Protein AF-A0A844YXC0-F1 (afdb_monomer_lite)

Sequence (83 aa):
MTTITLPPQCTREAALAVLAQAREQGTADLAIDGIAVESVGQAMLQVLLVVLGGRPLGSPSAALADMVRKVGLGPRLLEGAAQ

pLDDT: mean 90.58, std 9.95, range [41.47, 97.12]

Radius of gyration: 11.31 Å; chains: 1; bounding box: 26×22×27 Å

Organism: NCBI:txid1503981

Structure (mmCIF, N/CA/C/O backbone):
data_AF-A0A844YXC0-F1
#
_entry.id   AF-A0A844YXC0-F1
#
loop_
_atom_site.group_PDB
_atom_site.id
_atom_site.type_symbol
_atom_site.label_atom_id
_atom_site.label_alt_id
_atom_site.label_comp_id
_atom_site.label_asym_id
_atom_site.label_entity_id
_atom_site.label_seq_id
_atom_site.pdbx_PDB_ins_code
_atom_site.Cartn_x
_atom_site.Cartn_y
_atom_site.Cartn_z
_atom_site.occupancy
_atom_site.B_iso_or_equiv
_atom_site.auth_seq_id
_atom_site.auth_comp_id
_atom_site.auth_asym_id
_atom_site.auth_atom_id
_atom_site.pdbx_PDB_model_num
ATOM 1 N N . MET A 1 1 ? 10.685 -11.184 9.728 1.00 61.31 1 MET A N 1
ATOM 2 C CA . MET A 1 1 ? 9.587 -10.616 8.932 1.00 61.31 1 MET A CA 1
ATOM 3 C C . MET A 1 1 ? 8.747 -9.708 9.787 1.00 61.31 1 MET A C 1
ATOM 5 O O . MET A 1 1 ? 8.028 -10.173 10.665 1.00 61.31 1 MET A O 1
ATOM 9 N N . THR A 1 2 ? 8.897 -8.410 9.561 1.00 86.06 2 THR A N 1
ATOM 10 C CA . THR A 1 2 ? 7.994 -7.390 10.087 1.00 86.06 2 THR A CA 1
ATOM 11 C C . THR A 1 2 ? 6.912 -7.134 9.045 1.00 86.06 2 THR A C 1
ATOM 13 O O . THR A 1 2 ? 7.201 -7.072 7.851 1.00 86.06 2 THR A O 1
ATOM 16 N N . THR A 1 3 ? 5.660 -7.020 9.480 1.00 91.75 3 THR A N 1
ATOM 17 C CA . THR A 1 3 ? 4.528 -6.786 8.578 1.00 91.75 3 THR A CA 1
ATOM 18 C C . THR A 1 3 ? 3.796 -5.530 9.014 1.00 91.75 3 THR A C 1
ATOM 20 O O . THR A 1 3 ? 3.399 -5.426 10.174 1.00 91.75 3 THR A O 1
ATOM 23 N N . ILE A 1 4 ? 3.590 -4.591 8.089 1.00 94.75 4 ILE A N 1
ATOM 24 C CA . ILE A 1 4 ? 2.698 -3.445 8.298 1.00 94.75 4 ILE A CA 1
ATOM 25 C C . ILE A 1 4 ? 1.387 -3.722 7.569 1.00 94.75 4 ILE A C 1
ATOM 27 O O . ILE A 1 4 ? 1.365 -3.915 6.353 1.00 94.75 4 ILE A O 1
ATOM 31 N N . THR A 1 5 ? 0.290 -3.710 8.319 1.00 95.06 5 THR A N 1
ATOM 32 C CA . THR A 1 5 ? -1.062 -3.836 7.772 1.00 95.06 5 THR A CA 1
ATOM 33 C C . THR A 1 5 ? -1.600 -2.459 7.405 1.00 95.06 5 THR A C 1
ATOM 35 O O . THR A 1 5 ? -1.605 -1.535 8.220 1.00 95.06 5 THR A O 1
ATOM 38 N N . LEU A 1 6 ? -2.056 -2.314 6.164 1.00 96.12 6 LEU A N 1
ATOM 39 C CA . LEU A 1 6 ? -2.679 -1.094 5.676 1.00 96.12 6 LEU A CA 1
ATOM 40 C C . LEU A 1 6 ? -4.111 -0.966 6.219 1.00 96.12 6 LEU A C 1
ATOM 42 O O . LEU A 1 6 ? -4.848 -1.955 6.256 1.00 96.12 6 LEU A O 1
ATOM 46 N N . PRO A 1 7 ? -4.538 0.248 6.604 1.00 94.81 7 PRO A N 1
ATOM 47 C CA . PRO A 1 7 ? -5.910 0.489 7.026 1.00 94.81 7 PRO A CA 1
ATOM 48 C C . PRO A 1 7 ? -6.882 0.443 5.832 1.00 94.81 7 PRO A C 1
ATOM 50 O O . PRO A 1 7 ? -6.468 0.672 4.690 1.00 94.81 7 PRO A O 1
ATOM 53 N N . PRO A 1 8 ? -8.192 0.249 6.075 1.00 95.69 8 PRO A N 1
ATOM 54 C CA . PRO A 1 8 ? -9.198 0.204 5.011 1.00 95.69 8 PRO A CA 1
ATOM 55 C C . PRO A 1 8 ? -9.263 1.485 4.175 1.00 95.69 8 PRO A C 1
ATOM 57 O O . PRO A 1 8 ? -9.432 1.435 2.955 1.00 95.69 8 PRO A O 1
ATOM 60 N N . GLN A 1 9 ? -9.047 2.638 4.813 1.00 95.38 9 GLN A N 1
ATOM 61 C CA . GLN A 1 9 ? -8.974 3.937 4.150 1.00 95.38 9 GLN A CA 1
ATOM 62 C C . GLN A 1 9 ? -7.539 4.461 4.168 1.00 95.38 9 GLN A C 1
ATOM 64 O O . GLN A 1 9 ? -7.045 4.979 5.170 1.00 95.38 9 GLN A O 1
ATOM 69 N N . CYS A 1 10 ? -6.862 4.359 3.030 1.00 95.12 10 CYS A N 1
ATOM 70 C CA . CYS A 1 10 ? -5.485 4.808 2.874 1.00 95.12 10 CYS A CA 1
ATOM 71 C C . CYS A 1 10 ? -5.427 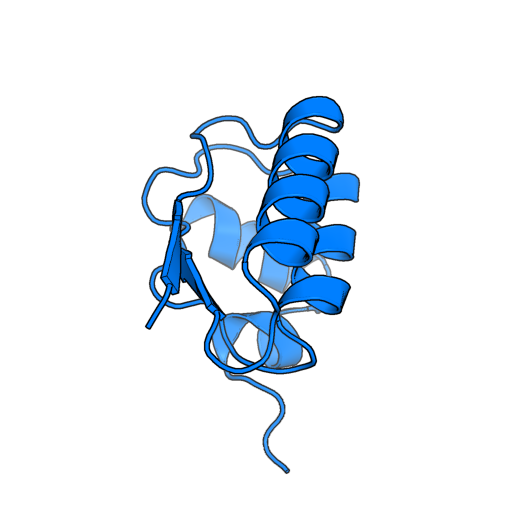6.292 2.469 1.00 95.12 10 CYS A C 1
ATOM 73 O O . CYS A 1 10 ? -5.143 6.640 1.316 1.00 95.12 10 CYS A O 1
ATOM 75 N N . THR A 1 11 ? -5.708 7.170 3.437 1.00 94.56 11 THR A N 1
ATOM 76 C CA . THR A 1 11 ? -5.578 8.630 3.304 1.00 94.56 11 THR A CA 1
ATOM 77 C C . THR A 1 11 ? -4.109 9.075 3.305 1.00 94.56 11 THR A C 1
ATOM 79 O O . THR A 1 11 ? -3.185 8.283 3.512 1.00 94.56 11 THR A O 1
ATOM 82 N N . ARG A 1 12 ? -3.865 10.377 3.097 1.00 94.12 12 ARG A N 1
ATOM 83 C CA . ARG A 1 12 ? -2.517 10.955 3.213 1.00 94.12 12 ARG A CA 1
ATOM 84 C C . ARG A 1 12 ? -1.923 10.761 4.612 1.00 94.12 12 ARG A C 1
ATOM 86 O O . ARG A 1 12 ? -0.739 10.464 4.717 1.00 94.12 12 ARG A O 1
ATOM 93 N N . GLU A 1 13 ? -2.719 10.917 5.664 1.00 94.94 13 GLU A N 1
ATOM 94 C CA . GLU A 1 13 ? -2.255 10.735 7.046 1.00 94.94 13 GLU A CA 1
ATOM 95 C C . GLU A 1 13 ? -1.869 9.279 7.315 1.00 94.94 13 GLU A C 1
ATOM 97 O O . GLU A 1 13 ? -0.785 9.017 7.836 1.00 94.94 13 GLU A O 1
ATOM 102 N N . ALA A 1 14 ? -2.686 8.328 6.850 1.00 95.25 14 ALA A N 1
ATOM 103 C CA . ALA A 1 14 ? -2.363 6.905 6.923 1.00 95.25 14 ALA A CA 1
ATOM 104 C C . ALA A 1 14 ? -1.046 6.577 6.198 1.00 95.25 14 ALA A C 1
ATOM 106 O O . ALA A 1 14 ? -0.225 5.821 6.712 1.00 95.25 14 ALA A O 1
ATOM 107 N N . ALA A 1 15 ? -0.805 7.179 5.029 1.00 96.44 15 ALA A N 1
ATOM 108 C CA . ALA A 1 15 ? 0.436 6.984 4.280 1.00 96.44 15 ALA A CA 1
ATOM 109 C C . ALA A 1 15 ? 1.671 7.460 5.063 1.00 96.44 15 ALA A C 1
ATOM 111 O O . ALA A 1 15 ? 2.693 6.775 5.088 1.00 96.44 15 ALA A O 1
ATOM 112 N N . LEU A 1 16 ? 1.578 8.604 5.747 1.00 96.25 16 LEU A N 1
ATOM 113 C CA . LEU A 1 16 ? 2.668 9.108 6.585 1.00 96.25 16 LEU A CA 1
ATOM 114 C C . LEU A 1 16 ? 2.928 8.199 7.793 1.00 96.25 16 LEU A C 1
ATOM 116 O O . LEU A 1 16 ? 4.088 7.953 8.121 1.00 96.25 16 LEU A O 1
ATOM 120 N N . ALA A 1 17 ? 1.875 7.655 8.408 1.00 95.75 17 ALA A N 1
ATOM 121 C CA . ALA A 1 17 ? 2.004 6.698 9.505 1.00 95.75 17 ALA A CA 1
ATOM 122 C C . ALA A 1 17 ? 2.680 5.390 9.059 1.00 95.75 17 ALA A C 1
ATOM 124 O O . ALA A 1 17 ? 3.528 4.860 9.773 1.00 95.75 17 ALA A O 1
ATOM 125 N N . VAL A 1 18 ? 2.352 4.881 7.866 1.00 95.06 18 VAL A N 1
ATOM 126 C CA . VAL A 1 18 ? 3.024 3.706 7.280 1.00 95.06 18 VAL A CA 1
ATOM 127 C C . VAL A 1 18 ? 4.500 4.002 7.012 1.00 95.06 18 VAL A C 1
ATOM 129 O O . VAL A 1 18 ? 5.360 3.191 7.349 1.00 95.06 18 VAL A O 1
ATOM 132 N N . LEU A 1 19 ? 4.817 5.177 6.459 1.00 95.19 19 LEU A N 1
ATOM 133 C CA . LEU A 1 19 ? 6.201 5.580 6.206 1.00 95.19 19 LEU A CA 1
ATOM 134 C C . LEU A 1 19 ? 7.018 5.691 7.502 1.00 95.19 19 LEU A C 1
ATOM 136 O O . LEU A 1 19 ? 8.178 5.283 7.525 1.00 95.19 19 LEU A O 1
ATOM 140 N N . ALA A 1 20 ? 6.431 6.242 8.568 1.00 95.19 20 ALA A N 1
ATOM 141 C CA . ALA A 1 20 ? 7.075 6.330 9.875 1.00 95.19 20 ALA A CA 1
ATOM 142 C C . ALA A 1 20 ? 7.361 4.933 10.446 1.00 95.19 20 ALA A C 1
ATOM 144 O O . ALA A 1 20 ? 8.516 4.626 10.730 1.00 95.19 20 ALA A O 1
ATOM 145 N N . GLN A 1 21 ? 6.355 4.054 10.478 1.00 94.44 21 GLN A N 1
ATOM 146 C CA . GLN A 1 21 ? 6.515 2.673 10.946 1.00 94.44 21 GLN A CA 1
ATOM 147 C C . GLN A 1 21 ? 7.585 1.913 10.153 1.00 94.44 21 GLN A C 1
ATOM 149 O O . GLN A 1 21 ? 8.418 1.224 10.736 1.00 94.44 21 GLN A O 1
ATOM 154 N N . ALA A 1 22 ? 7.619 2.075 8.827 1.00 93.62 22 ALA A N 1
ATOM 155 C CA . ALA A 1 22 ? 8.630 1.448 7.981 1.00 93.62 22 ALA A CA 1
ATOM 156 C C . ALA A 1 22 ? 10.055 1.951 8.275 1.00 93.62 22 ALA A C 1
ATOM 158 O O . ALA A 1 22 ? 11.015 1.190 8.167 1.00 93.62 22 ALA A O 1
ATOM 159 N N . ARG A 1 23 ? 10.210 3.227 8.655 1.00 93.25 23 ARG A N 1
ATOM 160 C CA . ARG A 1 23 ? 11.504 3.791 9.075 1.00 93.25 23 ARG A CA 1
ATOM 161 C C . ARG A 1 23 ? 11.945 3.256 10.431 1.00 93.25 23 ARG A C 1
ATOM 163 O O . ARG A 1 23 ? 13.128 2.985 10.598 1.00 93.25 23 ARG A O 1
ATOM 170 N N . GLU A 1 24 ? 11.015 3.092 11.367 1.00 92.94 24 GLU A N 1
ATOM 171 C CA . GLU A 1 24 ? 11.306 2.558 12.701 1.00 92.94 24 GLU A CA 1
ATOM 172 C C . GLU A 1 24 ? 11.667 1.070 12.663 1.00 92.94 24 GLU A C 1
ATOM 174 O O . GLU A 1 24 ? 12.591 0.639 13.346 1.00 92.94 24 GLU A O 1
ATOM 179 N N . GLN A 1 25 ? 10.971 0.286 11.837 1.00 89.94 25 GLN A N 1
ATOM 180 C CA . GLN A 1 25 ? 11.189 -1.161 11.723 1.00 89.94 25 GLN A CA 1
ATOM 181 C C . GLN A 1 25 ? 12.331 -1.528 10.763 1.00 89.94 25 GLN A C 1
ATOM 183 O O . GLN A 1 25 ? 12.845 -2.645 10.811 1.00 89.94 25 GLN A O 1
ATOM 188 N N . GLY A 1 26 ? 12.724 -0.600 9.886 1.00 88.62 26 GLY A N 1
ATOM 189 C CA . GLY A 1 26 ? 13.610 -0.868 8.760 1.00 88.62 26 GLY A CA 1
ATOM 190 C C . GLY A 1 26 ? 12.890 -1.585 7.613 1.00 88.62 26 GLY A C 1
ATOM 191 O O . GLY A 1 26 ? 11.915 -2.311 7.799 1.00 88.62 26 GLY A O 1
ATOM 192 N N . THR A 1 27 ? 13.373 -1.382 6.386 1.00 86.62 27 THR A N 1
ATOM 193 C CA . THR A 1 27 ? 12.687 -1.878 5.183 1.00 86.62 27 THR A CA 1
ATOM 194 C C . THR A 1 27 ? 13.214 -3.221 4.681 1.00 86.62 27 THR A C 1
ATOM 196 O O . THR A 1 27 ? 12.515 -3.868 3.912 1.00 86.62 27 THR A O 1
ATOM 199 N N . ALA A 1 28 ? 14.388 -3.693 5.109 1.00 84.88 28 ALA A N 1
ATOM 200 C CA . ALA A 1 28 ? 15.068 -4.849 4.504 1.00 84.88 28 ALA A CA 1
ATOM 201 C C . ALA A 1 28 ? 14.233 -6.149 4.474 1.00 84.88 28 ALA A C 1
ATOM 203 O O . ALA A 1 28 ? 14.257 -6.855 3.472 1.00 84.88 28 ALA A O 1
ATOM 204 N N . ASP A 1 29 ? 13.431 -6.415 5.509 1.00 85.94 29 ASP A N 1
ATOM 205 C CA . ASP A 1 29 ? 12.588 -7.623 5.634 1.00 85.94 29 ASP A CA 1
ATOM 206 C C . ASP A 1 29 ? 11.103 -7.287 5.885 1.00 85.94 29 ASP A C 1
ATOM 208 O O . ASP A 1 29 ? 10.348 -8.056 6.483 1.00 85.94 29 ASP A O 1
ATOM 212 N N . LEU A 1 30 ? 10.702 -6.086 5.459 1.00 90.38 30 LEU A N 1
ATOM 213 C CA . LEU A 1 30 ? 9.360 -5.552 5.647 1.00 90.38 30 LEU A CA 1
ATOM 214 C C . LEU A 1 30 ? 8.383 -6.055 4.574 1.00 90.38 30 LEU A C 1
ATOM 216 O O . LEU A 1 30 ? 8.590 -5.825 3.381 1.00 90.38 30 LEU A O 1
ATOM 220 N N . ALA A 1 31 ? 7.283 -6.659 5.017 1.00 91.88 31 ALA A N 1
ATOM 221 C CA . ALA A 1 31 ? 6.123 -6.989 4.200 1.00 91.88 31 ALA A CA 1
ATOM 222 C C . ALA A 1 31 ? 4.987 -5.980 4.430 1.00 91.88 31 ALA A C 1
ATOM 224 O O . ALA A 1 31 ? 4.801 -5.468 5.536 1.00 91.88 31 ALA A O 1
ATOM 225 N N . ILE A 1 32 ? 4.198 -5.713 3.388 1.00 94.44 32 ILE A N 1
ATOM 226 C CA . ILE A 1 32 ? 2.998 -4.875 3.485 1.00 94.44 32 ILE A CA 1
ATOM 227 C C . ILE A 1 32 ? 1.767 -5.727 3.181 1.00 94.44 32 ILE A C 1
ATOM 229 O O . ILE A 1 32 ? 1.653 -6.300 2.093 1.00 94.44 32 ILE A O 1
ATOM 233 N N . ASP A 1 33 ? 0.848 -5.784 4.140 1.00 94.25 33 ASP A N 1
ATOM 234 C CA . ASP A 1 33 ? -0.451 -6.435 3.995 1.00 94.25 33 ASP A CA 1
ATOM 235 C C . ASP A 1 33 ? -1.512 -5.385 3.649 1.00 94.25 33 ASP A C 1
ATOM 237 O O . ASP A 1 33 ? -1.728 -4.434 4.396 1.00 94.25 33 ASP A O 1
ATOM 241 N N . GLY A 1 34 ? -2.155 -5.541 2.494 1.00 94.81 34 GLY A N 1
ATOM 242 C CA . GLY A 1 34 ? -3.176 -4.635 1.981 1.00 94.81 34 GLY A CA 1
ATOM 243 C C . GLY A 1 34 ? -4.573 -5.246 1.928 1.00 94.81 34 GLY A C 1
ATOM 244 O O . GLY A 1 34 ? -5.406 -4.717 1.195 1.00 94.81 34 GLY A O 1
ATOM 245 N N . ILE A 1 35 ? -4.840 -6.350 2.636 1.00 96.38 35 ILE A N 1
ATOM 246 C CA . ILE A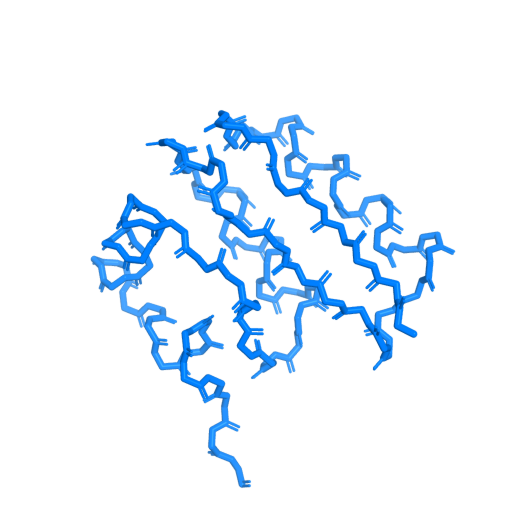 1 35 ? -6.062 -7.144 2.436 1.00 96.38 35 ILE A CA 1
ATOM 247 C C . ILE A 1 35 ? -7.331 -6.378 2.817 1.00 96.38 35 ILE A C 1
ATOM 249 O O . ILE A 1 35 ? -8.369 -6.537 2.180 1.00 96.38 35 ILE A O 1
ATOM 253 N N . ALA A 1 36 ? -7.229 -5.504 3.819 1.00 95.00 36 ALA A N 1
ATOM 254 C CA . ALA A 1 36 ? -8.340 -4.708 4.321 1.00 95.00 36 ALA A CA 1
ATOM 255 C C . ALA A 1 36 ? -8.600 -3.435 3.502 1.00 95.00 36 ALA A C 1
ATOM 257 O O . ALA A 1 36 ? -9.565 -2.737 3.788 1.00 95.00 36 ALA A O 1
ATOM 258 N N . VAL A 1 37 ? -7.752 -3.095 2.522 1.00 97.12 37 VAL A N 1
ATOM 259 C CA . VAL A 1 37 ? -7.835 -1.812 1.807 1.00 97.12 37 VAL A CA 1
ATOM 260 C C . VAL A 1 37 ? -9.096 -1.747 0.948 1.00 97.12 37 VAL A C 1
ATOM 262 O O . VAL A 1 37 ? -9.278 -2.542 0.031 1.00 97.12 37 VAL A O 1
ATOM 265 N N . GLU A 1 38 ? -9.930 -0.744 1.177 1.00 96.75 38 GLU A N 1
ATOM 266 C CA . GLU A 1 38 ? -11.140 -0.476 0.391 1.00 96.75 38 GLU A CA 1
ATOM 267 C C . GLU A 1 38 ? -10.949 0.740 -0.522 1.00 96.75 38 GLU A C 1
ATOM 269 O O . GLU A 1 38 ? -11.508 0.805 -1.615 1.00 96.75 38 GLU A O 1
ATOM 274 N N . SER A 1 39 ? -10.126 1.702 -0.094 1.00 94.19 39 SER A N 1
ATOM 275 C CA . SER A 1 39 ? -9.808 2.908 -0.858 1.00 94.19 39 SER A CA 1
ATOM 276 C C . SER A 1 39 ? -8.361 3.334 -0.646 1.00 94.19 39 SER A C 1
ATOM 278 O O . SER A 1 39 ? -7.848 3.319 0.476 1.00 94.19 39 SER A O 1
ATOM 280 N N . VAL A 1 40 ? -7.700 3.744 -1.732 1.00 94.81 40 VAL A N 1
ATOM 281 C CA . VAL A 1 40 ? -6.288 4.134 -1.726 1.00 94.81 40 VAL A CA 1
ATOM 282 C C . VAL A 1 40 ? -6.042 5.413 -2.517 1.00 94.81 40 VAL A C 1
ATOM 284 O O . VAL A 1 40 ? -6.410 5.539 -3.684 1.00 94.81 40 VAL A O 1
ATOM 287 N N . GLY A 1 41 ? -5.401 6.383 -1.861 1.00 91.81 41 GLY A N 1
ATOM 288 C CA . GLY A 1 41 ? -4.978 7.634 -2.481 1.00 91.81 41 GLY A CA 1
ATOM 289 C C . GLY A 1 41 ? -3.573 7.571 -3.086 1.00 91.81 41 GLY A C 1
ATOM 290 O O . GLY A 1 41 ? -2.753 6.718 -2.745 1.00 91.81 41 GLY A O 1
ATOM 291 N N . GLN A 1 42 ? -3.256 8.558 -3.930 1.00 91.25 42 GLN A N 1
ATOM 292 C CA . GLN A 1 42 ? -1.944 8.701 -4.583 1.00 91.25 42 GLN A CA 1
ATOM 293 C C . GLN A 1 42 ? -0.769 8.744 -3.593 1.00 91.25 42 GLN A C 1
ATOM 295 O O . GLN A 1 42 ? 0.281 8.163 -3.852 1.00 91.25 42 GLN A O 1
ATOM 300 N N . ALA A 1 43 ? -0.952 9.391 -2.436 1.00 94.62 43 ALA A N 1
ATOM 301 C CA . ALA A 1 43 ? 0.084 9.475 -1.408 1.00 94.62 43 ALA A CA 1
ATOM 302 C C . ALA A 1 43 ? 0.492 8.090 -0.878 1.00 94.62 43 ALA A C 1
ATOM 304 O O . ALA A 1 43 ? 1.678 7.835 -0.685 1.00 94.62 43 ALA A O 1
ATOM 305 N N . MET A 1 44 ? -0.472 7.181 -0.692 1.00 96.31 44 MET A N 1
ATOM 306 C CA . MET A 1 44 ? -0.176 5.825 -0.236 1.00 96.31 44 MET A CA 1
ATOM 307 C C . MET A 1 44 ? 0.606 5.049 -1.296 1.00 96.31 44 MET A C 1
ATOM 309 O O . MET A 1 44 ? 1.605 4.424 -0.969 1.00 96.31 44 MET A O 1
ATOM 313 N N . LEU A 1 45 ? 0.225 5.147 -2.574 1.00 94.75 45 LEU A N 1
ATOM 314 C CA . LEU A 1 45 ? 0.941 4.474 -3.665 1.00 94.75 45 LEU A CA 1
ATOM 315 C C . LEU A 1 45 ? 2.421 4.887 -3.732 1.00 94.75 45 LEU A C 1
ATOM 317 O O . LEU A 1 45 ? 3.293 4.038 -3.903 1.00 94.75 45 LEU A O 1
ATOM 321 N N . GLN A 1 46 ? 2.715 6.176 -3.538 1.00 93.69 46 GLN A N 1
ATOM 322 C CA . GLN A 1 46 ? 4.094 6.674 -3.487 1.00 93.69 46 GLN A CA 1
ATOM 323 C C . GLN A 1 46 ? 4.863 6.116 -2.286 1.00 93.69 46 GLN A C 1
ATOM 325 O O . GLN A 1 46 ? 6.008 5.692 -2.434 1.00 93.69 46 GLN A O 1
ATOM 330 N N . VAL A 1 47 ? 4.234 6.071 -1.108 1.00 95.44 47 VAL A N 1
ATOM 331 C CA . VAL A 1 47 ? 4.842 5.465 0.085 1.00 95.44 47 VAL A CA 1
ATOM 332 C C . VAL A 1 47 ? 5.129 3.983 -0.143 1.00 95.44 47 VAL A C 1
ATOM 334 O O . VAL A 1 47 ? 6.232 3.540 0.159 1.00 95.44 47 VAL A O 1
ATOM 337 N N . LEU A 1 48 ? 4.197 3.232 -0.736 1.00 94.75 48 LEU A N 1
ATOM 338 C CA . LEU A 1 48 ? 4.389 1.813 -1.042 1.00 94.75 48 LEU A CA 1
ATOM 339 C C . LEU A 1 48 ? 5.593 1.583 -1.961 1.00 94.75 48 LE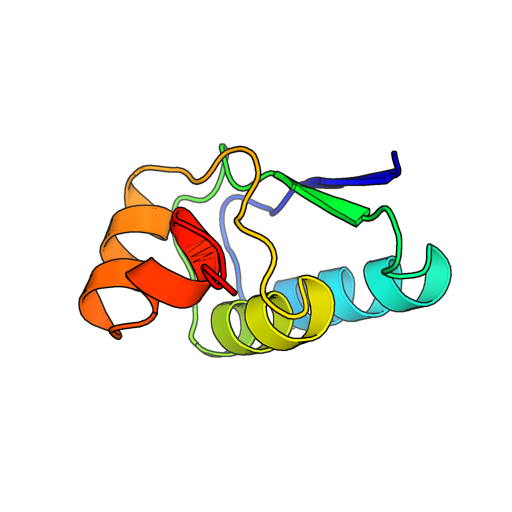U A C 1
ATOM 341 O O . LEU A 1 48 ? 6.397 0.700 -1.680 1.00 94.75 48 LEU A O 1
ATOM 345 N N . LEU A 1 49 ? 5.775 2.405 -3.001 1.00 92.44 49 LEU A N 1
ATOM 346 C CA . LEU A 1 49 ? 6.944 2.313 -3.886 1.00 92.44 49 LEU A CA 1
ATOM 347 C C . LEU A 1 49 ? 8.264 2.513 -3.131 1.00 92.44 49 LEU A C 1
ATOM 349 O O . LEU A 1 49 ? 9.217 1.764 -3.347 1.00 92.44 49 LEU A O 1
ATOM 353 N N . VAL A 1 50 ? 8.313 3.504 -2.238 1.00 92.88 50 VAL A N 1
ATOM 354 C CA . VAL A 1 50 ? 9.508 3.810 -1.438 1.00 92.88 50 VAL A CA 1
ATOM 355 C C . VAL A 1 50 ? 9.802 2.695 -0.438 1.00 92.88 50 VAL A C 1
ATOM 357 O O . VAL A 1 50 ? 10.943 2.260 -0.312 1.00 92.88 50 VAL A O 1
ATOM 360 N N . VAL A 1 51 ? 8.778 2.229 0.272 1.00 93.25 51 VAL A N 1
ATOM 361 C CA . VAL A 1 51 ? 8.918 1.267 1.369 1.00 93.25 51 VAL A CA 1
ATOM 362 C C . VAL A 1 51 ? 9.227 -0.140 0.852 1.00 93.25 51 VAL A C 1
ATOM 364 O O . VAL A 1 51 ? 10.076 -0.840 1.409 1.00 93.25 51 VAL A O 1
ATOM 367 N N . LEU A 1 52 ? 8.571 -0.562 -0.230 1.00 91.44 52 LEU A N 1
ATOM 368 C CA . LEU A 1 52 ? 8.771 -1.895 -0.793 1.00 91.44 52 LEU A CA 1
ATOM 369 C C . LEU A 1 52 ? 10.056 -1.997 -1.614 1.00 91.44 52 LEU A C 1
ATOM 371 O O . LEU A 1 52 ? 10.600 -3.096 -1.725 1.00 91.44 52 LEU A O 1
ATOM 375 N N . GLY A 1 53 ? 10.556 -0.890 -2.173 1.00 87.25 53 GLY A N 1
ATOM 376 C CA . GLY A 1 53 ? 11.822 -0.871 -2.911 1.00 87.25 53 GLY A CA 1
ATOM 377 C C . GLY A 1 53 ? 11.840 -1.813 -4.121 1.00 87.25 53 GLY A C 1
ATOM 378 O O . GLY A 1 53 ? 12.891 -2.333 -4.474 1.00 87.25 53 GLY A O 1
ATOM 379 N N . GLY A 1 54 ? 10.679 -2.067 -4.734 1.00 84.12 54 GLY A N 1
ATOM 380 C CA . GLY A 1 54 ? 10.524 -2.996 -5.860 1.00 84.12 54 GLY A CA 1
ATOM 381 C C . GLY A 1 54 ? 10.036 -4.398 -5.489 1.00 84.12 54 GLY A C 1
ATOM 382 O O . GLY A 1 54 ? 9.790 -5.192 -6.392 1.00 84.12 54 GLY A O 1
ATOM 383 N N . ARG A 1 55 ? 9.848 -4.706 -4.202 1.00 90.00 55 ARG A N 1
ATOM 384 C CA . ARG A 1 55 ? 9.163 -5.936 -3.776 1.00 90.00 55 ARG A CA 1
ATOM 385 C C . ARG A 1 55 ? 7.647 -5.832 -4.001 1.00 90.00 55 ARG A C 1
ATOM 387 O O . ARG A 1 55 ? 7.098 -4.732 -3.910 1.00 90.00 55 ARG A O 1
ATOM 394 N N . PRO A 1 56 ? 6.963 -6.954 -4.268 1.00 92.44 56 PRO A N 1
ATOM 395 C CA . PRO A 1 56 ? 5.512 -6.961 -4.372 1.00 92.44 56 PRO A CA 1
ATOM 396 C C . PRO A 1 56 ? 4.851 -6.758 -3.002 1.00 92.44 56 PRO A C 1
ATOM 398 O O . PRO A 1 56 ? 5.437 -7.022 -1.950 1.00 92.44 56 PRO A O 1
ATOM 401 N N . LEU A 1 57 ? 3.597 -6.312 -3.028 1.00 92.81 57 LEU A N 1
ATOM 402 C CA . LEU A 1 57 ? 2.680 -6.374 -1.892 1.00 92.81 57 LEU A CA 1
ATOM 403 C C . LEU A 1 57 ? 2.443 -7.836 -1.495 1.00 92.81 57 LEU A C 1
ATOM 405 O O . LEU A 1 57 ? 2.356 -8.702 -2.361 1.00 92.81 57 LEU A O 1
ATOM 409 N N . GLY A 1 58 ? 2.290 -8.101 -0.194 1.00 90.06 58 GLY A N 1
ATOM 410 C CA . GLY A 1 58 ? 2.020 -9.456 0.293 1.00 90.06 58 GLY A CA 1
ATOM 411 C C . GLY A 1 58 ? 0.604 -9.912 -0.057 1.00 90.06 58 GLY A C 1
ATOM 412 O O . GLY A 1 58 ? 0.418 -10.886 -0.778 1.00 90.06 58 GLY A O 1
ATOM 413 N N . SER A 1 59 ? -0.391 -9.160 0.417 1.00 92.50 59 SER A N 1
ATOM 414 C CA . SER A 1 59 ? -1.812 -9.480 0.232 1.00 92.50 59 SER A CA 1
ATOM 415 C C . SER A 1 59 ? -2.585 -8.232 -0.192 1.00 92.50 59 SER A C 1
ATOM 417 O O . SER A 1 59 ? -3.155 -7.553 0.656 1.00 92.50 59 SER A O 1
ATOM 419 N N . PRO A 1 60 ? -2.583 -7.842 -1.477 1.00 94.06 60 PRO A N 1
ATOM 420 C CA . PRO A 1 60 ? -3.368 -6.700 -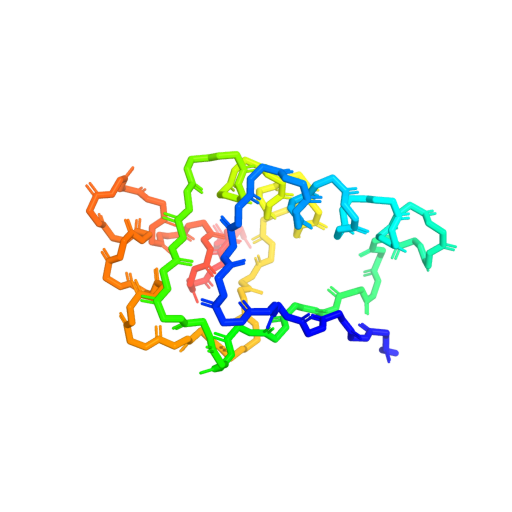1.930 1.00 94.06 60 PRO A CA 1
ATOM 421 C C . PRO A 1 60 ? -4.862 -7.046 -1.992 1.00 94.06 60 PRO A C 1
ATOM 423 O O . PRO A 1 60 ? -5.245 -8.080 -2.539 1.00 94.06 60 PRO A O 1
ATOM 426 N N . SER A 1 61 ? -5.726 -6.157 -1.499 1.00 96.19 61 SER A N 1
ATOM 427 C CA . SER A 1 61 ? -7.165 -6.249 -1.759 1.00 96.19 61 SER A CA 1
ATOM 428 C C . SER A 1 61 ? -7.489 -6.041 -3.245 1.00 96.19 61 SER A C 1
ATOM 430 O O . SER A 1 61 ? -6.690 -5.489 -4.009 1.00 96.19 61 SER A O 1
ATOM 432 N N . ALA A 1 62 ? -8.705 -6.410 -3.659 1.00 94.75 62 ALA A N 1
ATOM 433 C CA . ALA A 1 62 ? -9.175 -6.164 -5.023 1.00 94.75 62 ALA A CA 1
ATOM 434 C C . ALA A 1 62 ? -9.174 -4.665 -5.383 1.00 94.75 62 ALA A C 1
ATOM 436 O O . ALA A 1 62 ? -8.757 -4.303 -6.482 1.00 94.75 62 ALA A O 1
ATOM 437 N N . ALA A 1 63 ? -9.579 -3.795 -4.451 1.00 94.06 63 ALA A N 1
ATOM 438 C CA . ALA A 1 63 ? -9.589 -2.346 -4.655 1.00 94.06 63 ALA A CA 1
ATOM 439 C C . ALA A 1 63 ? -8.169 -1.780 -4.822 1.00 94.06 63 ALA A C 1
ATOM 441 O O . ALA A 1 63 ? -7.919 -0.960 -5.707 1.00 94.06 63 ALA A O 1
ATOM 442 N N . LEU A 1 64 ? -7.219 -2.256 -4.010 1.00 95.38 64 LEU A N 1
ATOM 443 C CA . LEU A 1 64 ? -5.819 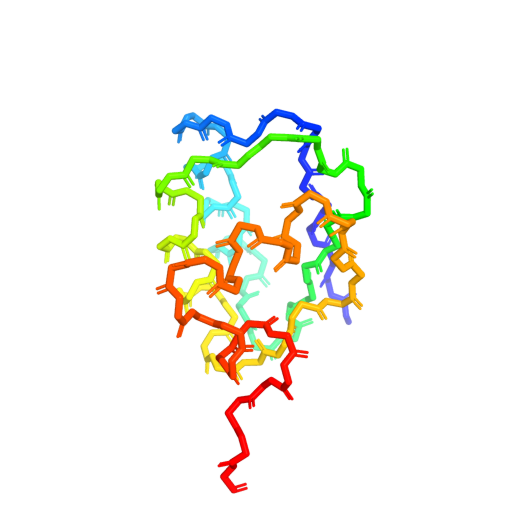-1.859 -4.115 1.00 95.38 64 LEU A CA 1
ATOM 444 C C . LEU A 1 64 ? -5.205 -2.340 -5.433 1.00 95.38 64 LEU A C 1
ATOM 446 O O . LEU A 1 64 ? -4.574 -1.553 -6.137 1.00 95.38 64 LEU A O 1
ATOM 450 N N . ALA A 1 65 ? -5.422 -3.606 -5.795 1.00 95.06 65 ALA A N 1
ATOM 451 C CA . ALA A 1 65 ? -4.911 -4.180 -7.035 1.00 95.06 65 ALA A CA 1
ATOM 452 C C . ALA A 1 65 ? -5.472 -3.471 -8.279 1.00 95.06 65 ALA A C 1
ATOM 454 O O . ALA A 1 65 ? -4.719 -3.167 -9.206 1.00 95.06 65 ALA A O 1
ATOM 455 N N . ASP A 1 66 ? -6.772 -3.168 -8.293 1.00 94.56 66 ASP A N 1
ATOM 456 C CA . ASP A 1 66 ? -7.420 -2.418 -9.370 1.00 94.56 66 ASP A CA 1
ATOM 457 C C . ASP A 1 66 ? -6.825 -1.011 -9.515 1.00 94.56 66 ASP A C 1
ATOM 459 O O . ASP A 1 66 ? -6.416 -0.617 -10.610 1.00 94.56 66 ASP A O 1
ATOM 463 N N . MET A 1 67 ? -6.676 -0.279 -8.407 1.00 94.12 67 MET A N 1
ATOM 464 C CA . MET A 1 67 ? -6.108 1.067 -8.441 1.00 94.12 67 MET A CA 1
ATOM 465 C C . MET A 1 67 ? -4.648 1.061 -8.907 1.00 94.12 67 MET A C 1
ATOM 467 O O . MET A 1 67 ? -4.271 1.854 -9.769 1.00 94.12 67 MET A O 1
ATOM 471 N N . VAL A 1 68 ? -3.834 0.132 -8.398 1.00 94.00 68 VAL A N 1
ATOM 472 C CA . VAL A 1 68 ? -2.432 -0.057 -8.801 1.00 94.00 68 VAL A CA 1
ATOM 473 C C . VAL A 1 68 ? -2.314 -0.344 -10.304 1.00 94.00 68 VAL A C 1
ATOM 475 O O . VAL A 1 68 ? -1.425 0.196 -10.965 1.00 94.00 68 VAL A O 1
ATOM 478 N N . ARG A 1 69 ? -3.224 -1.145 -10.874 1.00 93.69 69 ARG A N 1
ATOM 479 C CA . ARG A 1 69 ? -3.278 -1.406 -12.322 1.00 93.69 69 ARG A CA 1
ATOM 480 C C . ARG A 1 69 ? -3.676 -0.166 -13.115 1.00 93.69 69 ARG A C 1
ATOM 482 O O . ARG A 1 69 ? -3.013 0.145 -14.100 1.00 93.69 69 ARG A O 1
ATOM 489 N N . LYS A 1 70 ? -4.700 0.569 -12.670 1.00 94.00 70 LYS A N 1
ATOM 490 C CA . LYS A 1 70 ? -5.176 1.799 -13.330 1.00 94.00 70 LYS A CA 1
ATOM 491 C C . LYS A 1 70 ? -4.087 2.858 -13.469 1.00 94.00 70 LYS A C 1
ATOM 493 O O . LYS A 1 70 ? -4.055 3.565 -14.469 1.00 94.00 70 LYS A O 1
ATOM 498 N N . VAL A 1 71 ? -3.188 2.951 -12.492 1.00 91.81 71 VAL A N 1
ATOM 499 C CA . VAL A 1 71 ? -2.064 3.900 -12.525 1.00 91.81 71 VAL A CA 1
ATOM 500 C C . VAL A 1 71 ? -0.784 3.325 -13.147 1.00 91.81 71 VAL A C 1
ATOM 502 O O . VAL A 1 71 ? 0.256 3.974 -13.106 1.00 91.81 71 VAL A O 1
ATOM 505 N N . GLY A 1 72 ? -0.827 2.106 -13.698 1.00 90.88 72 GLY A N 1
ATOM 506 C CA . GLY A 1 72 ? 0.321 1.474 -14.356 1.00 90.88 72 GLY A CA 1
ATOM 507 C C . GLY A 1 72 ? 1.418 0.969 -13.410 1.00 90.88 72 GLY A C 1
ATOM 508 O O . GLY A 1 72 ? 2.529 0.695 -13.854 1.00 90.88 72 GLY A O 1
ATOM 509 N N . LEU A 1 73 ? 1.130 0.820 -12.112 1.00 92.12 73 LEU A N 1
ATOM 510 C CA . LEU A 1 73 ? 2.088 0.345 -11.104 1.00 92.12 73 LEU A CA 1
ATOM 511 C C . LEU A 1 73 ? 2.011 -1.169 -10.840 1.00 92.12 73 LEU A C 1
ATOM 513 O O . LEU A 1 73 ? 2.785 -1.676 -10.029 1.00 92.12 73 LEU A O 1
ATOM 517 N N . GLY A 1 74 ? 1.118 -1.894 -11.524 1.00 90.75 74 GLY A N 1
ATOM 518 C CA . GLY A 1 74 ? 0.952 -3.355 -11.419 1.00 90.75 74 GLY A CA 1
ATOM 519 C C . GLY A 1 74 ? 2.270 -4.138 -11.405 1.00 90.75 74 GLY A C 1
ATOM 520 O O . GLY A 1 74 ? 2.534 -4.817 -10.410 1.00 90.75 74 GLY A O 1
ATOM 521 N N . PRO A 1 75 ? 3.149 -3.950 -12.405 1.00 89.00 75 PRO A N 1
ATOM 522 C CA . PRO A 1 75 ? 4.424 -4.661 -12.468 1.00 89.00 75 PRO A CA 1
ATOM 523 C C . PRO A 1 75 ? 5.348 -4.382 -11.279 1.00 89.00 75 PRO A C 1
ATOM 525 O O . PRO A 1 75 ? 6.162 -5.212 -10.909 1.00 89.00 75 PRO A O 1
ATOM 528 N N . ARG A 1 76 ? 5.246 -3.204 -10.652 1.00 88.31 76 ARG A N 1
ATOM 529 C CA . ARG A 1 76 ? 6.121 -2.816 -9.535 1.00 88.31 76 ARG A CA 1
ATOM 530 C C . ARG A 1 76 ? 5.593 -3.258 -8.177 1.00 88.31 76 ARG A C 1
ATOM 532 O O . ARG A 1 76 ? 6.397 -3.574 -7.310 1.00 88.31 76 ARG A O 1
ATOM 539 N N . LEU A 1 77 ? 4.276 -3.233 -7.986 1.00 90.19 77 LEU A N 1
ATOM 540 C CA . LEU A 1 77 ? 3.648 -3.419 -6.675 1.00 90.19 77 LEU A CA 1
ATOM 541 C C . LEU A 1 77 ? 2.896 -4.747 -6.523 1.00 90.19 77 LEU A C 1
ATOM 543 O O . LEU A 1 77 ? 2.609 -5.125 -5.394 1.00 90.19 77 LEU A O 1
ATOM 547 N N . LEU A 1 78 ? 2.569 -5.455 -7.607 1.00 90.44 78 LEU A N 1
ATOM 548 C CA . LEU A 1 78 ? 1.850 -6.738 -7.544 1.00 90.44 78 LEU A CA 1
ATOM 549 C C . LEU A 1 78 ? 2.737 -7.918 -7.937 1.00 90.44 78 LEU A C 1
ATOM 551 O O . LEU A 1 78 ? 2.687 -8.958 -7.295 1.00 90.44 78 LEU A O 1
ATOM 555 N N . GLU A 1 79 ? 3.545 -7.753 -8.980 1.00 84.94 79 GLU A N 1
ATOM 556 C CA . GLU A 1 79 ? 4.417 -8.818 -9.498 1.00 84.94 79 GLU A CA 1
ATOM 557 C C . GLU A 1 79 ? 5.824 -8.747 -8.886 1.00 84.94 79 GLU A C 1
ATOM 559 O O . GLU A 1 79 ? 6.518 -9.755 -8.774 1.00 84.94 79 GLU A O 1
ATOM 564 N N . GLY A 1 80 ? 6.211 -7.555 -8.420 1.00 63.88 80 GLY A N 1
ATOM 565 C CA . GLY A 1 80 ? 7.577 -7.243 -8.027 1.00 63.88 80 GLY A CA 1
ATOM 566 C C . GLY A 1 80 ? 8.423 -6.898 -9.248 1.00 63.88 80 GLY A C 1
ATOM 567 O O . GLY A 1 80 ? 8.136 -7.301 -10.374 1.00 63.88 80 GLY A O 1
ATOM 568 N N . ALA A 1 81 ? 9.484 -6.121 -9.044 1.00 58.34 81 ALA A N 1
ATOM 569 C CA . ALA A 1 81 ? 10.458 -5.885 -10.095 1.00 58.34 81 ALA A CA 1
ATOM 570 C C . ALA A 1 81 ? 11.148 -7.218 -10.418 1.00 58.34 81 ALA A C 1
ATOM 572 O O . ALA A 1 81 ? 12.059 -7.622 -9.703 1.00 58.34 81 ALA A O 1
AT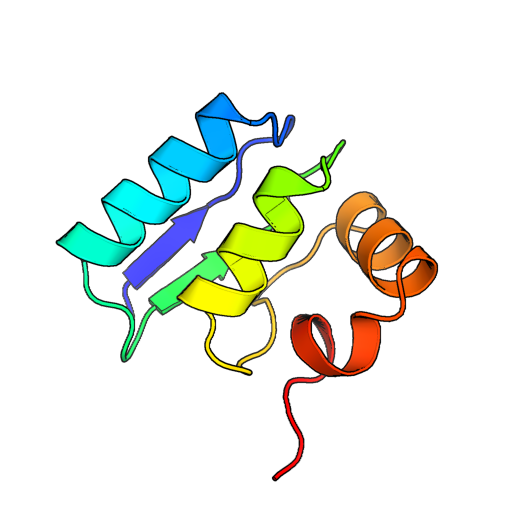OM 573 N N . ALA A 1 82 ? 10.701 -7.896 -11.476 1.00 45.25 82 ALA A N 1
ATOM 574 C CA . ALA A 1 82 ? 11.476 -8.955 -12.100 1.00 45.25 82 ALA A CA 1
ATOM 575 C C . ALA A 1 82 ? 12.818 -8.341 -12.527 1.00 45.25 82 ALA A C 1
ATOM 577 O O . ALA A 1 82 ? 12.878 -7.547 -13.470 1.00 45.25 82 ALA A O 1
ATOM 578 N N . GLN A 1 83 ? 13.860 -8.626 -11.754 1.00 41.47 83 GLN A N 1
ATOM 579 C CA . GLN A 1 83 ? 15.257 -8.387 -12.094 1.00 41.47 83 GLN A CA 1
ATOM 580 C C . GLN A 1 83 ? 15.946 -9.738 -12.133 1.00 41.47 83 GLN A C 1
ATOM 582 O O . GLN A 1 83 ? 15.799 -10.488 -11.141 1.00 41.47 83 GLN A O 1
#

Secondary structure (DSSP, 8-state):
-EEEEPPSEE-HHHHHHHHHHHHHH-STTEEEEETT-SEE-HHHHHHHHHHHTTPPPSEE-HHHHHHHHHTT-HHHHTS----

Foldseek 3Di:
DAEDEQAQEADLVSLVVLLVVCVVVDQPPYAYAAQNHNDHDPSNVVSQCVRNVQPEHDHHHPRRCVVCVVVVNCNRHHVGPPD